Protein AF-A0A452ZG48-F1 (afdb_monomer_lite)

Organism: Aegilops tauschii subsp. strangulata (NCBI:txid200361)

Foldseek 3Di:
DCPDPQQLLNLLVVLLVVCVPPVNDDDDDDDDDDDVVRVVSNVVSNVCVSVPNDRDDDPPPDFEAPVVVVVLLVVLVVCCVPPVVSVDDDDPPGDHDYDDDD

InterPro domains:
  IPR023696 Ureohydrolase domain superfamily 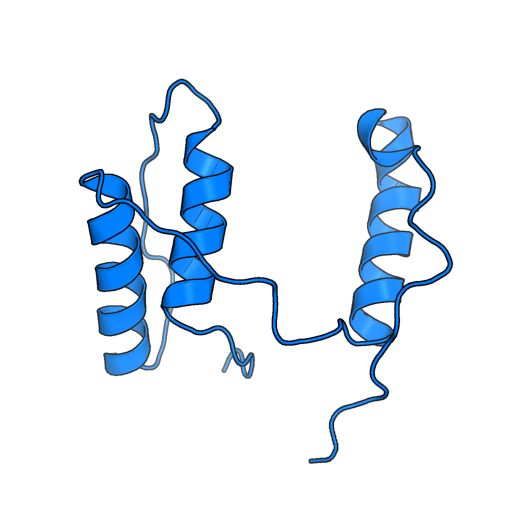[SSF52768] (1-85)
  IPR037138 Histone deacetylase domain superfamily [G3DSA:3.40.800.20] (1-99)

Sequence (102 aa):
MGDCCITPNGYALLLTKLLGFAKGRIVMALEGGYNPESIANSVCACAKVLLGDKFTLNSPEMQPFESTWRVIQMVRDELKTYWPVLSSKLPENVSLRSTPSY

Structure (mmCIF, N/CA/C/O backbone):
data_AF-A0A452ZG48-F1
#
_entry.id   AF-A0A452ZG48-F1
#
loop_
_atom_site.group_PDB
_atom_site.id
_atom_site.type_symbol
_atom_site.label_atom_id
_atom_site.label_alt_id
_atom_site.label_comp_id
_atom_site.label_asym_id
_atom_site.label_entity_id
_atom_site.label_seq_id
_atom_site.pdbx_PDB_ins_code
_atom_site.Cartn_x
_atom_site.Cartn_y
_atom_site.Cartn_z
_atom_site.occupancy
_atom_site.B_iso_or_equiv
_atom_site.auth_seq_id
_atom_site.auth_comp_id
_atom_site.auth_asym_id
_atom_site.auth_atom_id
_atom_site.pdbx_PDB_model_num
ATOM 1 N N . MET A 1 1 ? 9.558 13.219 -10.424 1.00 67.00 1 MET A N 1
ATOM 2 C CA . MET A 1 1 ? 8.238 13.617 -9.875 1.00 67.00 1 MET A CA 1
ATOM 3 C C . MET A 1 1 ? 7.681 12.409 -9.153 1.00 67.00 1 MET A C 1
ATOM 5 O O . MET A 1 1 ? 7.560 11.360 -9.776 1.00 67.00 1 MET A O 1
ATOM 9 N N . GLY A 1 2 ? 7.393 12.561 -7.860 1.00 76.94 2 GLY A N 1
ATOM 10 C CA . GLY A 1 2 ? 7.009 11.452 -6.988 1.00 76.94 2 GLY A CA 1
ATOM 11 C C . GLY A 1 2 ? 8.203 10.631 -6.511 1.00 76.94 2 GLY A C 1
ATOM 12 O O . GLY A 1 2 ? 8.103 9.416 -6.566 1.00 76.94 2 GLY A O 1
ATOM 13 N N . ASP A 1 3 ? 9.299 11.291 -6.100 1.00 83.00 3 ASP A N 1
ATOM 14 C CA . ASP A 1 3 ? 10.625 10.751 -5.717 1.00 83.00 3 ASP A CA 1
ATOM 15 C C . ASP A 1 3 ? 10.585 9.817 -4.480 1.00 83.00 3 ASP A C 1
ATOM 17 O O . ASP A 1 3 ? 11.300 9.968 -3.493 1.00 83.00 3 ASP A O 1
ATOM 21 N N . CYS A 1 4 ? 9.689 8.841 -4.531 1.00 88.88 4 CYS A N 1
ATOM 22 C CA . CYS A 1 4 ? 9.469 7.771 -3.587 1.00 88.88 4 CYS A CA 1
ATOM 23 C C . CYS A 1 4 ? 10.057 6.482 -4.164 1.00 88.88 4 CYS A C 1
ATOM 25 O O . CYS A 1 4 ? 9.941 6.200 -5.355 1.00 88.88 4 CYS A O 1
ATOM 27 N N . CYS A 1 5 ? 10.612 5.644 -3.295 1.00 89.69 5 CYS A N 1
ATOM 28 C CA . CYS A 1 5 ? 11.264 4.394 -3.686 1.00 89.69 5 CYS A CA 1
ATOM 29 C C . CYS A 1 5 ? 10.322 3.184 -3.560 1.00 89.69 5 CYS A C 1
ATOM 31 O O . CYS A 1 5 ? 10.697 2.157 -2.992 1.00 89.69 5 CYS A O 1
ATOM 33 N N . ILE A 1 6 ? 9.073 3.304 -4.024 1.00 91.50 6 ILE A N 1
ATOM 34 C CA . ILE A 1 6 ? 8.115 2.187 -3.983 1.00 91.50 6 ILE A CA 1
ATOM 35 C C . ILE A 1 6 ? 8.461 1.200 -5.101 1.00 91.50 6 ILE A C 1
ATOM 37 O O . ILE A 1 6 ? 8.540 1.570 -6.269 1.00 91.50 6 ILE A O 1
ATOM 41 N N . THR A 1 7 ? 8.656 -0.068 -4.745 1.00 93.44 7 THR A N 1
ATOM 42 C CA . THR A 1 7 ? 8.936 -1.140 -5.708 1.00 93.44 7 THR A CA 1
ATOM 43 C C . THR A 1 7 ? 7.640 -1.713 -6.300 1.00 93.44 7 THR A C 1
ATOM 45 O O . THR A 1 7 ? 6.584 -1.611 -5.668 1.00 93.44 7 THR A O 1
ATOM 48 N N . PRO A 1 8 ? 7.692 -2.412 -7.451 1.00 95.50 8 PRO A N 1
ATOM 49 C CA . PRO A 1 8 ? 6.543 -3.156 -7.983 1.00 95.50 8 PRO A CA 1
ATOM 50 C C . PRO A 1 8 ? 5.895 -4.104 -6.959 1.00 95.50 8 PRO A C 1
ATOM 52 O O . PRO A 1 8 ? 4.672 -4.171 -6.840 1.00 95.50 8 PRO A O 1
ATOM 55 N N . ASN A 1 9 ? 6.715 -4.777 -6.147 1.00 94.06 9 ASN A N 1
ATOM 56 C CA . ASN A 1 9 ? 6.244 -5.637 -5.060 1.00 94.06 9 ASN A CA 1
ATOM 57 C C . ASN A 1 9 ? 5.542 -4.846 -3.943 1.00 94.06 9 ASN A C 1
ATOM 59 O O . ASN A 1 9 ? 4.613 -5.355 -3.319 1.00 94.06 9 ASN A O 1
ATOM 63 N N . GLY A 1 10 ? 5.947 -3.597 -3.702 1.00 93.00 10 GLY A N 1
ATOM 64 C CA . GLY A 1 10 ? 5.244 -2.685 -2.802 1.00 93.00 10 GLY A CA 1
ATOM 65 C C . GLY A 1 10 ? 3.804 -2.431 -3.257 1.00 93.00 10 GLY A C 1
ATOM 66 O O . GLY A 1 10 ? 2.882 -2.557 -2.453 1.00 93.00 10 GLY A O 1
ATOM 67 N N . TYR A 1 11 ? 3.589 -2.168 -4.550 1.00 95.38 11 TYR A N 1
ATOM 68 C CA . TYR A 1 11 ? 2.242 -2.006 -5.111 1.00 95.38 11 TYR A CA 1
ATOM 69 C C . TYR A 1 11 ? 1.404 -3.290 -5.010 1.00 95.38 11 TYR A C 1
ATOM 71 O O . TYR A 1 11 ? 0.255 -3.241 -4.565 1.00 95.38 11 TYR A O 1
ATOM 79 N N . ALA A 1 12 ? 1.989 -4.449 -5.328 1.00 95.81 12 ALA A N 1
ATOM 80 C CA . ALA A 1 12 ? 1.322 -5.746 -5.181 1.00 95.81 12 ALA A CA 1
ATOM 81 C C . ALA A 1 12 ? 0.910 -6.041 -3.722 1.00 95.81 12 ALA A C 1
ATOM 83 O O . ALA A 1 12 ? -0.190 -6.546 -3.467 1.00 95.81 12 ALA A O 1
ATOM 84 N N . LEU A 1 13 ? 1.748 -5.669 -2.745 1.00 94.06 13 LEU A N 1
ATOM 85 C CA . LEU A 1 13 ? 1.419 -5.796 -1.324 1.00 94.06 13 LEU A CA 1
ATOM 86 C C . LEU A 1 13 ? 0.211 -4.930 -0.944 1.00 94.06 13 LEU A C 1
ATOM 88 O O . LEU A 1 13 ? -0.698 -5.421 -0.271 1.00 94.06 13 LEU A O 1
ATOM 92 N N . LEU A 1 14 ? 0.190 -3.662 -1.372 1.00 94.75 14 LEU A N 1
ATOM 93 C CA . LEU A 1 14 ? -0.933 -2.754 -1.114 1.00 94.75 14 LEU A CA 1
ATOM 94 C C . LEU A 1 14 ? -2.237 -3.326 -1.677 1.00 94.75 14 LEU A C 1
ATOM 96 O O . LEU A 1 14 ? -3.243 -3.383 -0.970 1.00 94.75 14 LEU A O 1
ATOM 100 N N . LEU A 1 15 ? -2.206 -3.833 -2.911 1.00 96.06 15 LEU A N 1
ATOM 101 C CA . LEU A 1 15 ? -3.373 -4.444 -3.539 1.00 96.06 15 LEU A CA 1
ATOM 102 C C . LEU A 1 15 ? -3.857 -5.694 -2.794 1.00 96.06 15 LEU A C 1
ATOM 104 O O . LEU A 1 15 ? -5.056 -5.852 -2.572 1.00 96.06 15 LEU A O 1
ATOM 108 N N . THR A 1 16 ? -2.939 -6.546 -2.334 1.00 94.44 16 THR A N 1
ATOM 109 C CA . THR A 1 16 ? -3.282 -7.736 -1.536 1.00 94.44 16 THR A CA 1
ATOM 110 C C . THR A 1 16 ? -4.040 -7.356 -0.258 1.00 94.44 16 THR A C 1
ATOM 112 O O . THR A 1 16 ? -4.995 -8.033 0.121 1.00 94.44 16 THR A O 1
ATOM 115 N N . LYS A 1 17 ? -3.668 -6.246 0.401 1.00 93.81 17 LYS A N 1
ATOM 116 C CA . LYS A 1 17 ? -4.404 -5.732 1.571 1.00 93.81 17 LYS A CA 1
ATOM 117 C C . LYS A 1 17 ? -5.815 -5.274 1.204 1.00 93.81 17 LYS A C 1
ATOM 119 O O . LYS A 1 1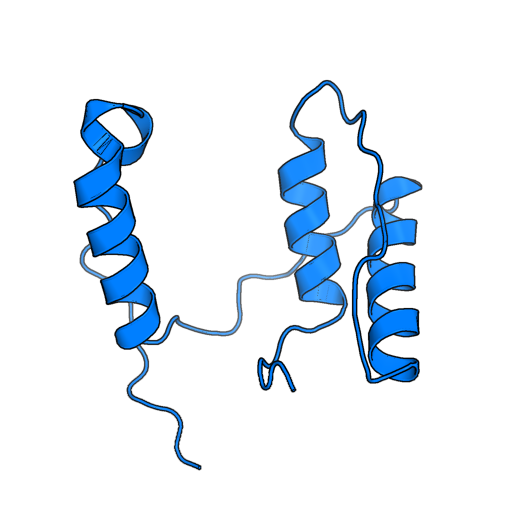7 ? -6.742 -5.516 1.972 1.00 93.81 17 LYS A O 1
ATOM 124 N N . LEU A 1 18 ? -5.984 -4.649 0.039 1.00 95.62 18 LEU A N 1
ATOM 125 C CA . LEU A 1 18 ? -7.289 -4.185 -0.429 1.00 95.62 18 LEU A CA 1
ATOM 126 C C . LEU A 1 18 ? -8.214 -5.344 -0.828 1.00 95.62 18 LEU A C 1
ATOM 128 O O . LEU A 1 18 ? -9.416 -5.271 -0.581 1.00 95.62 18 LEU A O 1
ATOM 132 N N . LEU A 1 19 ? -7.681 -6.435 -1.391 1.00 95.06 19 LEU A N 1
ATOM 133 C CA . LEU A 1 19 ? -8.481 -7.602 -1.800 1.00 95.06 19 LEU A CA 1
ATOM 134 C C . LEU A 1 19 ? -9.222 -8.284 -0.637 1.00 95.06 19 LEU A C 1
ATOM 136 O O . LEU A 1 19 ? -10.193 -9.004 -0.868 1.00 95.06 19 LEU A O 1
ATOM 140 N N . GLY A 1 20 ? -8.822 -8.022 0.613 1.00 93.00 20 GLY A N 1
ATOM 141 C CA . GLY A 1 20 ? -9.556 -8.458 1.805 1.00 93.00 20 GLY A CA 1
ATOM 142 C C . GLY A 1 20 ? -10.934 -7.801 1.980 1.00 93.00 20 GLY A C 1
ATOM 143 O O . GLY A 1 20 ? -11.746 -8.290 2.765 1.00 93.00 20 GLY A O 1
ATOM 144 N N . PHE A 1 21 ? -11.233 -6.722 1.253 1.00 95.19 21 PHE A N 1
ATOM 145 C CA . PHE A 1 21 ? -12.506 -6.003 1.322 1.00 95.19 21 PHE A CA 1
ATOM 146 C C . PHE A 1 21 ? -13.441 -6.375 0.165 1.00 95.19 21 PHE A C 1
ATOM 148 O O . PHE A 1 21 ? -13.028 -6.934 -0.847 1.00 95.19 21 PHE A O 1
ATOM 155 N N . ALA A 1 22 ? -14.736 -6.075 0.315 1.00 96.19 22 ALA A N 1
ATOM 156 C CA . ALA A 1 22 ? -15.752 -6.206 -0.740 1.00 96.19 22 ALA A CA 1
ATOM 157 C C . ALA A 1 22 ? -15.783 -7.571 -1.475 1.00 96.19 22 ALA A C 1
ATOM 159 O O . ALA A 1 22 ? -16.203 -7.645 -2.631 1.00 96.19 22 ALA A O 1
ATOM 160 N N . LYS A 1 23 ? -15.378 -8.662 -0.804 1.00 95.00 23 LYS A N 1
ATOM 161 C CA . LYS A 1 23 ? -15.203 -10.005 -1.394 1.00 95.00 23 LYS A CA 1
ATOM 162 C C . LYS A 1 23 ? -14.233 -10.013 -2.594 1.00 95.00 23 LYS A C 1
ATOM 164 O O . LYS A 1 23 ? -14.503 -10.687 -3.584 1.00 95.00 23 LYS A O 1
ATOM 169 N N . GLY A 1 24 ? -13.163 -9.218 -2.540 1.00 94.56 24 GLY A N 1
ATOM 170 C CA . GLY A 1 24 ? -12.149 -9.126 -3.595 1.00 94.56 24 GLY A CA 1
ATOM 171 C C . GLY A 1 24 ? -12.593 -8.383 -4.858 1.00 94.56 24 GLY A C 1
ATOM 172 O O . GLY A 1 24 ? -11.864 -8.372 -5.845 1.00 94.56 24 GLY A O 1
ATOM 173 N N . ARG A 1 25 ? -13.775 -7.753 -4.864 1.00 95.44 25 ARG A N 1
ATOM 174 C CA . ARG A 1 25 ? -14.252 -6.973 -6.014 1.00 95.44 25 ARG A CA 1
ATOM 175 C C . ARG A 1 25 ? -13.564 -5.611 -6.047 1.00 95.44 25 ARG A C 1
ATOM 177 O O . ARG A 1 25 ? -14.015 -4.674 -5.393 1.00 95.44 25 ARG A O 1
ATOM 184 N N . ILE A 1 26 ? -12.480 -5.524 -6.811 1.00 95.62 26 ILE A N 1
ATOM 185 C CA . ILE A 1 26 ? -11.672 -4.317 -6.993 1.00 95.62 26 ILE A CA 1
ATOM 186 C C . ILE A 1 26 ? -11.575 -3.984 -8.477 1.00 95.62 26 ILE A C 1
ATOM 188 O O . ILE A 1 26 ? -11.431 -4.871 -9.313 1.00 95.62 26 ILE A O 1
ATOM 192 N N . VAL A 1 27 ? -11.610 -2.689 -8.782 1.00 95.81 27 VAL A N 1
ATOM 193 C CA . VAL A 1 27 ? -11.230 -2.141 -10.085 1.00 95.81 27 VAL A CA 1
ATOM 194 C C . VAL A 1 27 ? -9.960 -1.323 -9.883 1.00 95.81 27 VAL A C 1
ATOM 196 O O . VAL A 1 27 ? -9.910 -0.471 -8.999 1.00 95.81 27 VAL A O 1
ATOM 199 N N . MET A 1 28 ? -8.933 -1.597 -10.684 1.00 96.19 28 MET A N 1
ATOM 200 C CA . MET A 1 28 ? -7.701 -0.811 -10.709 1.00 96.19 28 MET A CA 1
ATOM 201 C C . MET A 1 28 ? -7.769 0.179 -11.875 1.00 96.19 28 MET A C 1
ATOM 203 O O . MET A 1 28 ? -7.925 -0.241 -13.020 1.00 96.19 28 MET A O 1
ATOM 207 N N . ALA A 1 29 ? -7.647 1.473 -11.582 1.00 96.75 29 ALA A N 1
ATOM 208 C CA . ALA A 1 29 ? -7.607 2.548 -12.571 1.00 96.75 29 ALA A CA 1
ATOM 209 C C . ALA A 1 29 ? -6.223 3.213 -12.556 1.00 96.75 29 ALA A C 1
ATOM 211 O O . ALA A 1 29 ? -5.703 3.543 -11.489 1.00 96.75 29 ALA A O 1
ATOM 212 N N . LEU A 1 30 ? -5.607 3.363 -13.731 1.00 95.81 30 LEU A N 1
ATOM 213 C CA . LEU A 1 30 ? -4.329 4.057 -13.878 1.00 95.81 30 LEU A CA 1
ATOM 214 C C . LEU A 1 30 ? -4.585 5.565 -13.957 1.00 95.81 30 LEU A C 1
ATOM 216 O O . LEU A 1 30 ? -5.269 6.013 -14.870 1.00 95.81 30 LEU A O 1
ATOM 220 N N . GLU A 1 31 ? -4.008 6.322 -13.026 1.00 94.50 31 GLU A N 1
ATOM 221 C CA . GLU A 1 31 ? -4.140 7.786 -12.974 1.00 94.50 31 GLU A CA 1
ATOM 222 C C . GLU A 1 31 ? -2.903 8.479 -13.562 1.00 94.50 31 GLU A C 1
ATOM 224 O O . GLU A 1 31 ? -2.959 9.125 -14.605 1.00 94.50 31 GLU A O 1
ATOM 229 N N . GLY A 1 32 ? -1.753 8.319 -12.900 1.00 92.56 32 GLY A N 1
ATOM 230 C CA . GLY A 1 32 ? -0.487 8.937 -13.286 1.00 92.56 32 GLY A CA 1
ATOM 231 C C . GLY A 1 32 ? 0.673 7.946 -13.325 1.00 92.56 32 GLY A C 1
ATOM 232 O O . GLY A 1 32 ? 0.503 6.736 -13.183 1.00 92.56 32 GLY A O 1
ATOM 233 N N . GLY A 1 33 ? 1.874 8.491 -13.496 1.00 91.31 33 GLY A N 1
ATOM 234 C CA . GLY A 1 33 ? 3.109 7.733 -13.651 1.00 91.31 33 GLY A CA 1
ATOM 235 C C . GLY A 1 33 ? 3.890 8.256 -14.847 1.00 91.31 33 GLY A C 1
ATOM 236 O O . GLY A 1 33 ? 3.365 8.348 -15.951 1.00 91.31 33 GLY A O 1
ATOM 237 N N . TYR A 1 34 ? 5.153 8.610 -14.622 1.00 92.50 34 TYR A N 1
ATOM 238 C CA . TYR A 1 34 ? 5.971 9.307 -15.624 1.00 92.50 34 TYR A CA 1
ATOM 239 C C . TYR A 1 34 ? 7.185 8.497 -16.086 1.00 92.50 34 TYR A C 1
ATOM 241 O O . TYR A 1 34 ? 7.889 8.910 -17.000 1.00 92.50 34 TYR A O 1
ATOM 249 N N . ASN A 1 35 ? 7.425 7.338 -15.467 1.00 94.31 35 ASN A N 1
ATOM 250 C CA . ASN A 1 35 ? 8.439 6.378 -15.886 1.00 94.31 35 ASN A CA 1
ATOM 251 C C . ASN A 1 35 ? 7.726 5.132 -16.453 1.00 94.31 35 ASN A C 1
ATOM 253 O O . ASN A 1 35 ? 7.206 4.341 -15.661 1.00 94.31 35 ASN A O 1
ATOM 257 N N . PRO A 1 36 ? 7.687 4.945 -17.788 1.00 95.56 36 PRO A N 1
ATOM 258 C CA . PRO A 1 36 ? 6.971 3.837 -18.424 1.00 95.56 36 PRO A CA 1
ATOM 259 C C . PRO A 1 36 ? 7.405 2.448 -17.948 1.00 95.56 36 PRO A C 1
ATOM 261 O O . PRO A 1 36 ? 6.561 1.570 -17.793 1.00 95.56 36 PRO A O 1
ATOM 264 N N . GLU A 1 37 ? 8.695 2.250 -17.670 1.00 96.69 37 GLU A N 1
ATOM 265 C CA . GLU A 1 37 ? 9.218 0.976 -17.172 1.00 96.69 37 GLU A CA 1
ATOM 266 C C . GLU A 1 37 ? 8.723 0.688 -15.749 1.00 96.69 37 GLU A C 1
ATOM 268 O O . GLU A 1 37 ? 8.213 -0.397 -15.466 1.00 96.69 37 GLU A O 1
ATOM 273 N N . SER A 1 38 ? 8.795 1.681 -14.858 1.00 96.12 38 SER A N 1
ATOM 274 C CA . SER A 1 38 ? 8.269 1.564 -13.492 1.00 96.12 38 SER A CA 1
ATOM 275 C C . SER A 1 38 ? 6.763 1.280 -13.482 1.00 96.12 38 SER A C 1
ATOM 277 O O . SER A 1 38 ? 6.297 0.417 -12.730 1.00 96.12 38 SER A O 1
ATOM 279 N N . ILE A 1 39 ? 6.004 1.945 -14.363 1.00 96.88 39 ILE A N 1
ATOM 280 C CA . ILE A 1 39 ? 4.564 1.711 -14.533 1.00 96.88 39 ILE A CA 1
ATOM 281 C C . ILE A 1 39 ? 4.314 0.281 -15.007 1.00 96.88 39 ILE A C 1
ATOM 283 O O . ILE A 1 39 ? 3.556 -0.440 -14.363 1.00 96.88 39 ILE A O 1
ATOM 287 N N . ALA A 1 40 ? 4.957 -0.146 -16.098 1.00 98.06 40 ALA A N 1
ATOM 288 C CA . ALA A 1 40 ? 4.754 -1.472 -16.675 1.00 98.06 40 ALA A CA 1
ATOM 289 C C . ALA A 1 40 ? 5.049 -2.580 -15.655 1.00 98.06 40 ALA A C 1
ATOM 291 O O . ALA A 1 40 ? 4.239 -3.491 -15.471 1.00 98.06 40 ALA A O 1
ATOM 292 N N . ASN A 1 41 ? 6.160 -2.461 -14.926 1.00 97.94 41 ASN A N 1
ATOM 293 C CA . ASN A 1 41 ? 6.549 -3.429 -13.906 1.00 97.94 41 ASN A CA 1
ATOM 294 C C . ASN A 1 41 ? 5.572 -3.450 -12.720 1.00 97.94 41 ASN A C 1
ATOM 296 O O . ASN A 1 41 ? 5.171 -4.526 -12.271 1.00 97.94 41 ASN A O 1
ATOM 300 N N . SER A 1 42 ? 5.142 -2.283 -12.233 1.00 97.62 42 SER A N 1
ATOM 301 C CA . SER A 1 42 ? 4.220 -2.177 -11.092 1.00 97.62 42 SER A CA 1
ATOM 302 C C . SER A 1 42 ? 2.807 -2.654 -11.435 1.00 97.62 42 SER A C 1
ATOM 304 O O . SER A 1 42 ? 2.206 -3.406 -10.668 1.00 97.62 42 SER A O 1
ATOM 306 N N . VAL A 1 43 ? 2.293 -2.299 -12.617 1.00 97.81 43 VAL A N 1
ATOM 307 C CA . VAL A 1 43 ? 0.998 -2.787 -13.117 1.00 97.81 43 VAL A CA 1
ATOM 308 C C . VAL A 1 43 ? 1.041 -4.296 -13.336 1.00 97.81 43 VAL A C 1
ATOM 310 O O . VAL A 1 43 ? 0.104 -4.984 -12.940 1.00 97.81 43 VAL A O 1
ATOM 313 N N . CYS A 1 44 ? 2.129 -4.831 -13.900 1.00 97.75 44 CYS A N 1
ATOM 314 C CA . CYS A 1 44 ? 2.309 -6.274 -14.066 1.00 97.75 44 CYS A CA 1
ATOM 315 C C . CYS A 1 44 ? 2.272 -7.012 -12.717 1.00 97.75 44 CYS A C 1
ATOM 317 O O . CYS A 1 44 ? 1.575 -8.019 -12.583 1.00 97.75 44 CYS A O 1
ATOM 319 N N . ALA A 1 45 ? 2.955 -6.489 -11.692 1.00 97.00 45 ALA A N 1
ATOM 320 C CA . ALA A 1 45 ? 2.930 -7.064 -10.347 1.00 97.00 45 ALA A CA 1
ATOM 321 C C . ALA A 1 45 ? 1.514 -7.059 -9.734 1.00 97.00 45 ALA A C 1
ATOM 323 O O . ALA A 1 45 ? 1.076 -8.069 -9.185 1.00 97.00 45 ALA A O 1
ATOM 324 N N . CYS A 1 46 ? 0.765 -5.963 -9.885 1.00 97.44 46 CYS A N 1
ATOM 325 C CA . CYS A 1 46 ? -0.631 -5.884 -9.449 1.00 97.44 46 CYS A CA 1
ATOM 326 C C . CYS A 1 46 ? -1.557 -6.827 -10.232 1.00 97.44 46 CYS A C 1
ATOM 328 O O . CYS A 1 46 ? -2.413 -7.482 -9.642 1.00 97.44 46 CYS A O 1
ATOM 330 N N . ALA A 1 47 ? -1.385 -6.928 -11.552 1.00 97.44 47 ALA A N 1
ATOM 331 C CA . ALA A 1 47 ? -2.205 -7.786 -12.403 1.00 97.44 47 ALA A CA 1
ATOM 332 C C . ALA A 1 47 ? -2.070 -9.265 -12.016 1.00 97.44 47 ALA A C 1
ATOM 334 O O . ALA A 1 47 ? -3.079 -9.958 -11.923 1.00 97.44 47 ALA A O 1
ATOM 335 N N . LYS A 1 48 ? -0.854 -9.729 -11.701 1.00 96.94 48 LYS A N 1
ATOM 336 C CA . LYS A 1 48 ? -0.619 -11.081 -11.164 1.00 96.94 48 LYS A CA 1
ATOM 337 C C . LYS A 1 48 ? -1.438 -11.350 -9.898 1.00 96.94 48 LYS A C 1
ATOM 339 O O . LYS A 1 48 ? -2.116 -12.368 -9.806 1.00 96.94 48 LYS A O 1
ATOM 344 N N . VAL A 1 49 ? -1.455 -10.399 -8.960 1.00 96.44 49 VAL A N 1
ATOM 345 C CA . VAL A 1 49 ? -2.262 -10.493 -7.730 1.00 96.44 49 VAL A CA 1
AT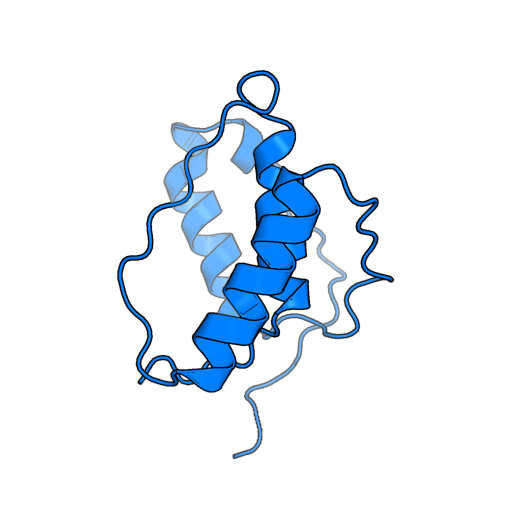OM 346 C C . VAL A 1 49 ? -3.764 -10.557 -8.037 1.00 96.44 49 VAL A C 1
ATOM 348 O O . VAL A 1 49 ? -4.467 -11.377 -7.451 1.00 96.44 49 VAL A O 1
ATOM 351 N N . LEU A 1 50 ? -4.267 -9.746 -8.976 1.00 96.38 50 LEU A N 1
ATOM 352 C CA . LEU A 1 50 ? -5.678 -9.797 -9.398 1.00 96.38 50 LEU A CA 1
ATOM 353 C C . LEU A 1 50 ? -6.056 -11.133 -10.044 1.00 96.38 50 LEU A C 1
ATOM 355 O O . LEU A 1 50 ? -7.175 -11.605 -9.856 1.00 96.38 50 LEU A O 1
ATOM 359 N N . LEU A 1 51 ? -5.130 -11.740 -10.788 1.00 96.44 51 LEU A N 1
ATOM 360 C CA . LEU A 1 51 ? -5.310 -13.050 -11.417 1.00 96.44 51 LEU A CA 1
ATOM 361 C C . LEU A 1 51 ? -5.231 -14.216 -10.417 1.00 96.44 51 LEU A C 1
ATOM 363 O O . LEU A 1 51 ? -5.476 -15.360 -10.795 1.00 96.44 51 LEU A O 1
ATOM 367 N N . GLY A 1 52 ? -4.954 -13.935 -9.140 1.00 93.38 52 GLY A N 1
ATOM 368 C CA . GLY A 1 52 ? -4.936 -14.927 -8.070 1.00 93.38 52 GLY A CA 1
ATOM 369 C C . GLY A 1 52 ? -3.566 -15.546 -7.802 1.00 93.38 52 GLY A C 1
ATOM 370 O O . GLY A 1 52 ? -3.491 -16.514 -7.039 1.00 93.38 52 GLY A O 1
ATOM 371 N N . ASP A 1 53 ? -2.485 -15.003 -8.373 1.00 94.12 53 ASP A N 1
ATOM 372 C CA . ASP A 1 53 ? -1.137 -15.451 -8.034 1.00 94.12 53 ASP A CA 1
ATOM 373 C C . ASP A 1 53 ? -0.889 -15.245 -6.536 1.00 94.12 53 ASP A C 1
ATOM 375 O O . ASP A 1 53 ? -1.158 -14.182 -5.965 1.00 94.12 53 ASP A O 1
ATOM 379 N N . LYS A 1 54 ? -0.342 -16.274 -5.880 1.00 84.06 54 LYS A N 1
ATOM 380 C CA . LYS A 1 54 ? 0.046 -16.171 -4.473 1.00 84.06 54 LYS A CA 1
ATOM 381 C C . LYS A 1 54 ? 1.180 -15.161 -4.352 1.00 84.06 54 LYS A C 1
ATOM 383 O O . LYS A 1 54 ? 2.305 -15.433 -4.762 1.00 84.06 54 LYS A O 1
ATOM 388 N N . PHE A 1 55 ? 0.884 -14.020 -3.746 1.00 87.31 55 PHE A N 1
ATOM 389 C CA . PHE A 1 55 ? 1.873 -13.004 -3.435 1.00 87.31 55 PHE A CA 1
ATOM 390 C C . PHE A 1 55 ? 2.166 -12.990 -1.938 1.00 87.31 55 PHE A C 1
ATOM 392 O O . PHE A 1 55 ? 1.280 -12.795 -1.105 1.00 87.31 55 PHE A O 1
ATOM 399 N N . THR A 1 56 ? 3.435 -13.172 -1.597 1.00 80.94 56 THR A N 1
ATOM 400 C CA . THR A 1 56 ? 3.943 -13.019 -0.236 1.00 80.94 56 THR A CA 1
ATOM 401 C C . THR A 1 56 ? 5.167 -12.129 -0.281 1.00 80.94 56 THR A C 1
ATOM 403 O O . THR A 1 56 ? 6.159 -12.473 -0.921 1.00 80.94 56 THR A O 1
ATOM 406 N N . LEU A 1 57 ? 5.106 -10.998 0.416 1.00 77.62 57 LEU A N 1
ATOM 407 C CA . LEU A 1 57 ? 6.298 -10.221 0.708 1.00 77.62 57 LEU A CA 1
ATOM 408 C C . LEU A 1 57 ? 6.879 -10.744 2.022 1.00 77.62 57 LEU A C 1
ATOM 410 O O . LEU A 1 57 ? 6.183 -10.757 3.041 1.00 77.62 57 LEU A O 1
ATOM 414 N N . ASN A 1 58 ? 8.141 -11.167 2.001 1.00 68.75 58 ASN A N 1
ATOM 415 C CA . ASN A 1 58 ? 8.883 -11.381 3.240 1.00 68.75 58 ASN A CA 1
ATOM 416 C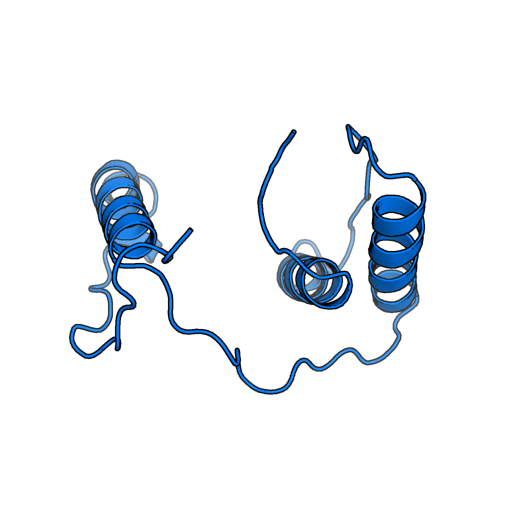 C . ASN A 1 58 ? 8.957 -10.042 3.994 1.00 68.75 58 ASN A C 1
ATOM 418 O O . ASN A 1 58 ? 8.883 -8.988 3.363 1.00 68.75 58 ASN A O 1
ATOM 422 N N . SER A 1 59 ? 8.996 -10.101 5.332 1.00 66.50 59 SER A N 1
ATOM 423 C CA . SER A 1 59 ? 8.908 -8.956 6.258 1.00 66.50 59 SER A CA 1
ATOM 424 C C . SER A 1 59 ? 9.494 -7.656 5.690 1.00 66.50 59 SER A C 1
ATOM 426 O O . SER A 1 59 ? 10.579 -7.714 5.112 1.00 66.50 59 SER A O 1
ATOM 428 N N . PRO A 1 60 ? 8.843 -6.488 5.885 1.00 65.62 60 PRO A N 1
ATOM 429 C CA . PRO A 1 60 ? 9.365 -5.225 5.379 1.00 65.62 60 PRO A CA 1
ATOM 430 C C . PRO A 1 60 ? 10.828 -5.052 5.794 1.00 65.62 60 PRO A C 1
ATOM 432 O O . PRO A 1 60 ? 11.152 -5.008 6.979 1.00 65.62 60 PRO A O 1
ATOM 435 N N . GLU A 1 61 ? 11.708 -4.967 4.799 1.00 66.88 61 GLU A N 1
ATOM 436 C CA . GLU A 1 61 ? 13.156 -4.826 4.994 1.00 66.88 61 GLU A CA 1
ATOM 437 C C . GLU A 1 61 ? 13.524 -3.446 5.563 1.00 66.88 61 GLU A C 1
ATOM 439 O O . GLU A 1 61 ? 14.657 -3.199 5.984 1.00 66.88 61 GLU A O 1
ATOM 444 N N . MET A 1 62 ? 12.560 -2.520 5.562 1.00 74.69 62 MET A N 1
ATOM 445 C CA . MET A 1 62 ? 12.785 -1.116 5.837 1.00 74.69 62 MET A CA 1
ATOM 446 C C . MET A 1 62 ? 11.942 -0.609 6.999 1.00 74.69 62 MET A C 1
ATOM 448 O O . MET A 1 62 ? 10.719 -0.722 7.012 1.00 74.69 62 MET A O 1
ATOM 452 N N . GLN A 1 63 ? 12.635 -0.005 7.959 1.00 86.31 63 GLN A N 1
ATOM 453 C CA . GLN A 1 63 ? 12.025 0.742 9.048 1.00 86.31 63 GLN A CA 1
ATOM 454 C C . GLN A 1 63 ? 11.499 2.091 8.538 1.00 86.31 63 GLN A C 1
ATOM 456 O O . GLN A 1 63 ? 12.135 2.688 7.659 1.00 86.31 63 GLN A O 1
ATOM 461 N N . PRO A 1 64 ? 10.372 2.593 9.072 1.00 89.75 64 PRO A N 1
ATOM 462 C CA . PRO A 1 64 ? 9.827 3.874 8.652 1.00 89.75 64 PRO A CA 1
ATOM 463 C C . PRO A 1 64 ? 10.743 5.032 9.070 1.00 89.75 64 PRO A C 1
ATOM 465 O O . PRO A 1 64 ? 11.469 4.962 10.066 1.00 89.75 64 PRO A O 1
ATOM 468 N N . PHE A 1 65 ? 10.682 6.129 8.317 1.00 91.38 65 PHE A N 1
ATOM 469 C CA . PHE A 1 65 ? 11.309 7.380 8.733 1.00 91.38 65 PHE A CA 1
ATOM 470 C C . PHE A 1 65 ? 10.558 7.997 9.912 1.00 91.38 65 PHE A C 1
ATOM 472 O O . PHE A 1 65 ? 9.329 7.910 9.984 1.00 91.38 65 PHE A O 1
ATOM 479 N N . GLU A 1 66 ? 11.276 8.707 10.780 1.00 91.94 66 GLU A N 1
ATOM 480 C CA . GLU A 1 66 ? 10.673 9.464 11.885 1.00 91.94 66 GLU A CA 1
ATOM 481 C C . GLU A 1 66 ? 9.610 10.457 11.388 1.00 91.94 66 GLU A C 1
ATOM 483 O O . GLU A 1 66 ? 8.512 10.548 11.939 1.00 91.94 66 GLU A O 1
ATOM 488 N N . SER A 1 67 ? 9.887 11.135 10.270 1.00 92.56 67 SER A N 1
ATOM 489 C CA . SER A 1 67 ? 8.935 12.043 9.626 1.00 92.56 67 SER A CA 1
ATOM 490 C C . SER A 1 67 ? 7.651 11.334 9.184 1.00 92.56 67 SER A C 1
ATOM 492 O O . SER A 1 67 ? 6.562 11.876 9.364 1.00 92.56 67 SER A O 1
ATOM 494 N N . THR A 1 68 ? 7.763 10.112 8.653 1.00 91.94 68 THR A N 1
ATOM 495 C CA . THR A 1 68 ? 6.612 9.287 8.256 1.00 91.94 68 THR A CA 1
ATOM 496 C C . THR A 1 68 ? 5.816 8.854 9.482 1.00 91.94 68 THR A C 1
ATOM 498 O O . THR A 1 68 ? 4.592 8.969 9.493 1.00 91.94 68 THR A O 1
ATOM 501 N N . TRP A 1 69 ? 6.502 8.413 10.539 1.00 92.56 69 TRP A N 1
ATOM 502 C CA . TRP A 1 69 ? 5.868 7.988 11.785 1.00 92.56 69 TRP A CA 1
ATOM 503 C C . TRP A 1 69 ? 5.064 9.114 12.442 1.00 92.56 69 TRP A C 1
ATOM 505 O O . TRP A 1 69 ? 3.900 8.920 12.794 1.00 92.56 69 TRP A O 1
ATOM 515 N N . ARG A 1 70 ? 5.640 10.321 12.501 1.00 93.12 70 ARG A N 1
ATOM 516 C CA . ARG A 1 70 ? 4.964 11.517 13.016 1.00 93.12 70 ARG A CA 1
ATOM 517 C C . ARG A 1 70 ? 3.674 11.822 12.253 1.00 93.12 70 ARG A C 1
ATOM 519 O O . ARG A 1 70 ? 2.654 12.105 12.873 1.00 93.12 70 ARG A O 1
ATOM 526 N N . VAL A 1 71 ? 3.693 11.738 10.921 1.00 95.62 71 VAL A N 1
ATOM 527 C CA . VAL A 1 71 ? 2.492 11.975 10.099 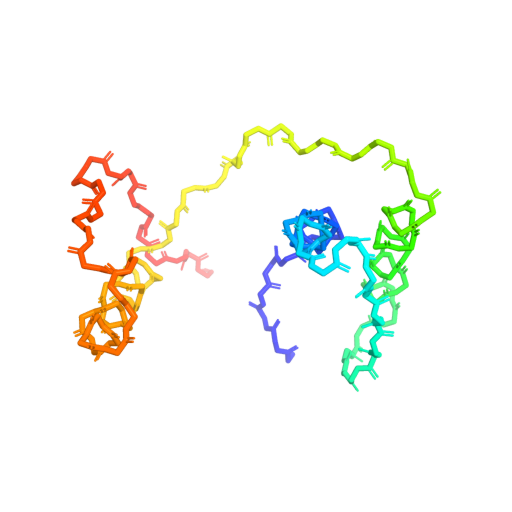1.00 95.62 71 VAL A CA 1
ATOM 528 C C . VAL A 1 71 ? 1.418 10.920 10.375 1.00 95.62 71 VAL A C 1
ATOM 530 O O . VAL A 1 71 ? 0.250 11.274 10.518 1.00 95.62 71 VAL A O 1
ATOM 533 N N . ILE A 1 72 ? 1.793 9.644 10.520 1.00 95.06 72 ILE A N 1
ATOM 534 C CA . ILE A 1 72 ? 0.846 8.579 10.888 1.00 95.06 72 ILE A CA 1
ATOM 535 C C . ILE A 1 72 ? 0.175 8.894 12.233 1.00 95.06 72 ILE A C 1
ATOM 537 O O . ILE A 1 72 ? -1.043 8.757 12.347 1.00 95.06 72 ILE A O 1
ATOM 541 N N . GLN A 1 73 ? 0.939 9.332 13.238 1.00 94.56 73 GLN A N 1
ATOM 542 C CA . GLN A 1 73 ? 0.392 9.719 14.543 1.00 94.56 73 GLN A CA 1
ATOM 543 C C . GLN A 1 73 ? -0.595 10.883 14.416 1.00 94.56 73 GLN A C 1
ATOM 545 O O . GLN A 1 73 ? -1.736 10.756 14.855 1.00 94.56 73 GLN A O 1
ATOM 550 N N . MET A 1 74 ? -0.198 11.963 13.736 1.00 96.50 74 MET A N 1
ATOM 551 C CA . MET A 1 74 ? -1.044 13.147 13.548 1.00 96.50 74 MET A CA 1
ATOM 552 C C . MET A 1 74 ? -2.373 12.814 12.858 1.00 96.50 74 MET A C 1
ATOM 554 O O . MET A 1 74 ? -3.431 13.221 13.328 1.00 96.50 74 MET A O 1
ATOM 558 N N . VAL A 1 75 ? -2.337 12.031 11.773 1.00 97.38 75 VAL A N 1
ATOM 559 C CA . VAL A 1 75 ? -3.552 11.636 11.040 1.00 97.38 75 VAL A CA 1
ATOM 560 C C . VAL A 1 75 ? -4.474 10.783 11.913 1.00 97.38 75 VAL A C 1
ATOM 562 O O . VAL A 1 75 ? -5.690 10.958 11.880 1.00 97.38 75 VAL A O 1
ATOM 565 N N . ARG A 1 76 ? -3.923 9.866 12.716 1.00 97.00 76 ARG A N 1
ATOM 566 C CA . ARG A 1 76 ? -4.729 9.055 13.639 1.00 97.00 76 ARG A CA 1
ATOM 567 C C . ARG A 1 76 ? -5.370 9.906 14.724 1.00 97.00 76 ARG A C 1
ATOM 569 O O . ARG A 1 76 ? -6.544 9.702 15.015 1.00 97.00 76 ARG A O 1
ATOM 576 N N . ASP A 1 77 ? -4.622 10.839 15.302 1.00 96.12 77 ASP A N 1
ATOM 577 C CA . ASP A 1 77 ? -5.129 11.718 16.353 1.00 96.12 77 ASP A CA 1
ATOM 578 C C . ASP A 1 77 ? -6.269 12.614 15.873 1.00 96.12 77 ASP A C 1
ATOM 580 O O . ASP A 1 77 ? -7.244 12.774 16.605 1.00 96.12 77 ASP A O 1
ATOM 584 N N . GLU A 1 78 ? -6.184 13.117 14.642 1.00 97.75 78 GLU A N 1
ATOM 585 C CA . GLU A 1 78 ? -7.249 13.910 14.024 1.00 97.75 78 GLU A CA 1
ATOM 586 C C . GLU A 1 78 ? -8.494 13.057 13.720 1.00 97.75 78 GLU A C 1
ATOM 588 O O . GLU A 1 78 ? -9.631 13.455 13.967 1.00 97.75 78 GLU A O 1
ATOM 593 N N . LEU A 1 79 ? -8.296 11.841 13.201 1.00 97.94 79 LEU A N 1
ATOM 594 C CA . LEU A 1 79 ? -9.387 11.023 12.668 1.00 97.94 79 LEU A CA 1
ATOM 595 C C . LEU A 1 79 ? -10.036 10.068 13.683 1.00 97.94 79 LEU A C 1
ATOM 597 O O . LEU A 1 79 ? -11.109 9.528 13.397 1.00 97.94 79 LEU A O 1
ATOM 601 N N . LYS A 1 80 ? -9.443 9.845 14.863 1.00 97.50 80 LYS A N 1
ATOM 602 C CA . LYS A 1 80 ? -9.924 8.847 15.845 1.00 97.50 80 LYS A CA 1
ATOM 603 C C . LYS A 1 80 ? -11.347 9.080 16.353 1.00 97.50 80 LYS A C 1
ATOM 605 O O . LYS A 1 80 ? -12.035 8.112 16.665 1.00 97.50 80 LYS A O 1
ATOM 610 N N . THR A 1 81 ? -11.812 10.330 16.391 1.00 97.25 81 THR A N 1
ATOM 611 C CA . THR A 1 81 ? -13.190 10.667 16.798 1.00 97.25 81 THR A CA 1
ATOM 612 C C . THR A 1 81 ? -14.225 10.119 15.813 1.00 97.25 81 THR A C 1
ATOM 614 O O . THR A 1 81 ? -15.325 9.751 16.215 1.00 97.25 81 THR A O 1
ATOM 617 N N . TYR A 1 82 ? -13.865 10.021 14.531 1.00 98.00 82 TYR A N 1
ATOM 618 C CA . TYR A 1 82 ? -14.741 9.528 13.466 1.00 98.00 82 TYR A CA 1
ATOM 619 C C . TYR A 1 82 ? -14.526 8.038 13.176 1.00 98.00 82 TYR A C 1
ATOM 621 O O . TYR A 1 82 ? -15.453 7.342 12.767 1.00 98.00 82 TYR A O 1
ATOM 629 N N . TRP A 1 83 ? -13.310 7.535 13.409 1.00 97.75 83 TRP A N 1
ATOM 630 C CA . TRP A 1 83 ? -12.906 6.165 13.099 1.00 97.75 83 TRP A CA 1
ATOM 631 C C . TRP A 1 83 ? -12.310 5.483 14.341 1.00 97.75 83 TRP A C 1
ATOM 633 O O . TRP A 1 83 ? -11.092 5.517 14.533 1.00 97.75 83 TRP A O 1
ATOM 643 N N . PRO A 1 84 ? -13.127 4.796 15.168 1.00 96.25 84 PRO A N 1
ATOM 644 C CA . PRO A 1 84 ? -12.687 4.232 16.452 1.00 96.25 84 PRO A CA 1
ATOM 645 C C . PRO A 1 84 ? -11.506 3.254 16.369 1.00 96.25 84 PRO A C 1
ATOM 647 O O . PRO A 1 84 ? -10.738 3.116 17.319 1.00 96.25 84 PRO A O 1
ATOM 650 N N . VAL A 1 85 ? -11.314 2.596 15.220 1.00 96.12 85 VAL A N 1
ATOM 651 C CA . VAL A 1 85 ? -10.161 1.714 14.954 1.00 96.12 85 VAL A CA 1
ATOM 652 C C . VAL A 1 85 ? -8.809 2.444 15.041 1.00 96.12 85 VAL A C 1
ATOM 654 O O . VAL A 1 85 ? -7.766 1.815 15.229 1.00 96.12 85 VAL A O 1
ATOM 657 N N . LEU A 1 86 ? -8.805 3.776 14.932 1.00 97.12 86 LEU A N 1
ATOM 658 C CA . LEU A 1 86 ? -7.607 4.609 15.033 1.00 97.12 86 LEU A CA 1
ATOM 659 C C . LEU A 1 86 ? -7.281 5.039 16.474 1.00 97.12 86 LEU A C 1
ATOM 661 O O . LEU A 1 86 ? -6.193 5.558 16.709 1.00 97.12 86 LEU A O 1
ATOM 665 N N . SER A 1 87 ? -8.164 4.781 17.445 1.00 94.81 87 SER A N 1
ATOM 666 C CA . SER A 1 87 ? -7.976 5.182 18.849 1.00 94.81 87 SER A CA 1
ATOM 667 C C . SER A 1 87 ? -6.936 4.348 19.602 1.00 94.81 87 SER A C 1
ATOM 669 O O . SER A 1 87 ? -6.488 4.740 20.679 1.00 94.81 87 SER A O 1
ATOM 671 N N . SER A 1 88 ? -6.550 3.187 19.067 1.00 93.12 88 SER A N 1
ATOM 672 C CA . SER A 1 88 ? -5.514 2.351 19.671 1.00 93.12 88 SER A CA 1
ATOM 673 C C . SER A 1 88 ? -4.146 3.036 19.620 1.00 93.12 88 SER A C 1
ATOM 675 O O . SER A 1 88 ? -3.781 3.669 18.622 1.00 93.12 88 SER A O 1
ATOM 677 N N . LYS A 1 89 ? -3.371 2.887 20.701 1.00 87.31 89 LYS A N 1
ATOM 678 C CA . LYS A 1 89 ? -1.988 3.367 20.742 1.00 87.31 89 LYS A CA 1
ATOM 679 C C . LYS A 1 89 ? -1.142 2.598 19.732 1.00 87.31 89 LYS A C 1
ATOM 681 O O . LYS A 1 89 ? -1.248 1.377 19.619 1.00 87.31 89 LYS A O 1
ATOM 686 N N . LEU A 1 90 ? -0.301 3.330 19.011 1.00 88.31 90 LEU A N 1
ATOM 687 C CA . LEU A 1 90 ? 0.740 2.728 18.190 1.00 88.31 90 LEU A CA 1
ATOM 688 C C . LEU A 1 90 ? 1.843 2.139 19.085 1.00 88.31 90 LEU A C 1
ATOM 690 O O . LEU A 1 90 ? 2.022 2.608 20.209 1.00 88.31 90 LEU A O 1
ATOM 694 N N . PRO A 1 91 ? 2.579 1.123 18.606 1.00 87.75 91 PRO A N 1
ATOM 695 C CA . PRO A 1 91 ? 3.713 0.572 19.338 1.00 87.75 91 PRO A CA 1
ATOM 696 C C . PRO A 1 91 ? 4.771 1.649 19.613 1.00 87.75 91 PRO A C 1
ATOM 698 O O . PRO A 1 91 ? 5.148 2.399 18.717 1.00 87.75 91 PRO A O 1
ATOM 701 N N . GLU A 1 92 ? 5.262 1.703 20.850 1.00 80.44 92 GLU A N 1
ATOM 702 C CA . GLU A 1 92 ? 6.264 2.689 21.290 1.00 80.44 92 GLU A CA 1
ATOM 703 C C . GLU A 1 92 ? 7.696 2.285 20.885 1.00 80.44 92 GLU A C 1
ATOM 705 O O . GLU A 1 92 ? 8.562 3.136 20.717 1.00 80.44 92 GLU A O 1
ATOM 710 N N . ASN A 1 93 ? 7.931 0.992 20.634 1.00 82.50 93 ASN A N 1
ATOM 711 C CA . ASN A 1 93 ? 9.257 0.417 20.369 1.00 82.50 93 ASN A CA 1
ATOM 712 C C . ASN A 1 93 ? 9.545 0.207 18.870 1.00 82.50 93 ASN A C 1
ATOM 714 O O . ASN A 1 93 ? 10.123 -0.810 18.481 1.00 82.50 93 ASN A O 1
ATOM 718 N N . VAL A 1 94 ? 9.106 1.124 18.007 1.00 84.31 94 VAL A N 1
ATOM 719 C CA . VAL A 1 94 ? 9.415 1.055 16.569 1.00 84.31 94 VAL A CA 1
ATOM 720 C C . VAL A 1 94 ? 10.797 1.656 16.330 1.00 84.31 94 VAL A C 1
ATOM 722 O O . VAL A 1 94 ? 11.050 2.801 16.690 1.00 84.31 94 VAL A O 1
ATOM 725 N N . SER A 1 95 ? 11.704 0.892 15.716 1.00 88.31 95 SER A N 1
ATOM 726 C CA . SER A 1 95 ? 12.990 1.427 15.262 1.00 88.31 95 SER A CA 1
ATOM 727 C C . SER A 1 95 ? 12.730 2.405 14.117 1.00 88.31 95 SER A C 1
ATOM 729 O O . SER A 1 95 ? 12.129 2.023 13.119 1.00 88.31 95 SER A O 1
ATOM 731 N N . LEU A 1 96 ? 13.138 3.667 14.263 1.00 88.62 96 LEU A N 1
ATOM 732 C CA . LEU A 1 96 ? 12.911 4.714 13.264 1.00 88.62 96 LEU A CA 1
ATOM 733 C C . LEU A 1 96 ? 14.221 5.105 12.586 1.00 88.62 96 LEU A C 1
ATOM 735 O O . LEU A 1 96 ? 15.275 5.154 13.221 1.00 88.62 96 LEU A O 1
ATOM 739 N N . ARG A 1 97 ? 14.150 5.410 11.289 1.00 87.56 97 ARG A N 1
ATOM 740 C CA . ARG A 1 97 ? 15.282 5.966 10.537 1.00 87.56 97 ARG A CA 1
ATOM 741 C C . ARG A 1 97 ? 15.245 7.490 10.574 1.00 87.56 97 ARG A C 1
ATOM 743 O O . ARG A 1 97 ? 14.192 8.095 10.355 1.00 87.56 97 ARG A O 1
ATOM 750 N N . SER A 1 98 ? 16.407 8.097 10.794 1.00 80.44 98 SER A N 1
ATOM 751 C CA . SER A 1 98 ? 16.626 9.527 10.564 1.00 80.44 98 SER A CA 1
ATOM 752 C C . SER A 1 98 ? 16.522 9.854 9.068 1.00 80.44 98 SER A C 1
ATOM 754 O O . SER A 1 98 ? 16.491 8.951 8.229 1.00 80.44 98 SER A O 1
ATOM 756 N N . THR A 1 99 ? 16.434 11.142 8.731 1.00 70.12 99 THR A N 1
ATOM 757 C CA . THR A 1 99 ? 16.314 11.633 7.347 1.00 70.12 99 THR A CA 1
ATOM 758 C C . THR 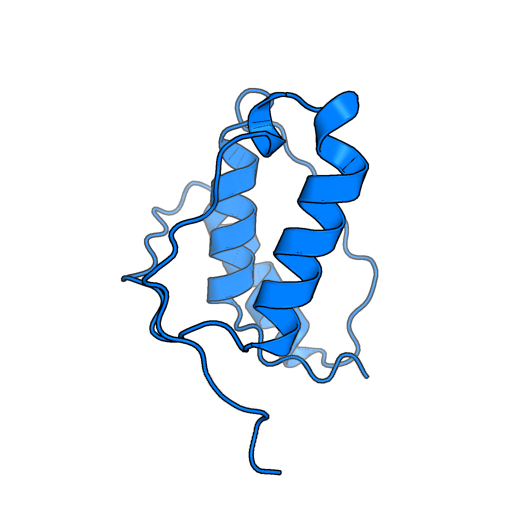A 1 99 ? 17.298 10.949 6.392 1.00 70.12 99 THR A C 1
ATOM 760 O O . THR A 1 99 ? 18.454 10.752 6.776 1.00 70.12 99 THR A O 1
ATOM 763 N N . PRO A 1 100 ? 16.871 10.602 5.162 1.00 62.59 100 PRO A N 1
ATOM 764 C CA . PRO A 1 100 ? 17.755 9.973 4.190 1.00 62.59 100 PRO A CA 1
ATOM 765 C C . PRO A 1 100 ? 18.976 10.863 3.934 1.00 62.59 100 PRO A C 1
ATOM 767 O O . PRO A 1 100 ? 18.844 12.076 3.765 1.00 62.59 100 PRO A O 1
ATOM 770 N N . SER A 1 101 ? 20.161 10.256 3.941 1.00 55.78 101 SER A N 1
ATOM 771 C CA . SER A 1 101 ? 21.372 10.883 3.418 1.00 55.78 101 SER A CA 1
ATOM 772 C C . SER A 1 101 ? 21.188 11.016 1.907 1.00 55.78 101 SER A C 1
ATOM 774 O O . SER A 1 101 ? 21.016 9.998 1.235 1.00 55.78 101 SER A O 1
ATOM 776 N N . TYR A 1 102 ? 21.128 12.252 1.411 1.00 49.34 102 TYR A N 1
ATOM 777 C CA . TYR A 1 102 ? 21.148 12.541 -0.023 1.00 49.34 102 TYR A CA 1
ATOM 778 C C . TYR A 1 102 ? 22.567 12.414 -0.573 1.00 49.34 102 TYR A C 1
ATOM 780 O O . TYR A 1 102 ? 23.507 12.801 0.161 1.00 49.34 102 TYR A O 1
#

Secondary structure (DSSP, 8-state):
-------HHHHHHHHHHHHTTGGG---------S-HHHHHHHHHHHHHHHTT------S-SSPPBHHHHHHHHHHHHHHTTT-GGG-SPPPS----B-S---

pLDDT: mean 90.33, std 9.9, range [49.34, 98.06]

Radius of gyration: 16.3 Å; chains: 1; bounding box: 37×30×40 Å